Protein AF-A0A2R2MR54-F1 (afdb_monomer)

Solvent-accessible surface area (backbone atoms only — not comparable to full-atom values): 7241 Å² total; per-residue (Å²): 130,63,70,68,61,54,52,50,52,52,52,50,51,53,53,51,50,53,51,51,51,54,56,52,50,52,51,52,51,52,51,50,52,64,73,62,74,55,62,102,43,71,67,44,47,52,39,53,53,52,43,56,53,52,52,70,72,45,56,70,69,58,34,52,58,46,62,77,68,58,61,88,43,49,70,52,42,50,54,52,52,50,54,50,46,59,74,75,37,96,55,90,75,79,79,80,79,81,72,74,81,80,64,72,70,49,100,79,35,74,66,39,65,58,60,67,72,76,110

pLDDT: mean 78.17, std 18.73, range [39.69, 95.44]

Radius of gyration: 21.0 Å; Cα contacts (8 Å, |Δi|>4): 46; chains: 1; bounding box: 45×35×63 Å

Foldseek 3Di:
DDPVVVVVVVVVVVVVVVVVVVVVVVVVVVVVVVVLPFDPDPVQVVQVLVVVQVLVQDDPVLNVQCVVVVDSGPVSSVVSSVVVCVVPPVDDDPDPPPVPCPDDPDVVCPPVVVVVVVD

InterPro domains:
  IPR003309 SCAN domain [PF02023] (21-89)
  IPR038269 SCAN domain superfamily [G3DSA:1.10.4020.10] (17-88)

Secondary structure (DSSP, 8-state):
--HHHHHHHHHHHHHHHHHHHHHHHHHHHHHHHHHTT--SSHHHHHHHHHHHHHHHHS-HHHHHHHHHH--SSHHHHHHHHHHHHHHH-SS-----------TT--TT-TTHHHHTT--

Sequence (119 aa):
MPAEEANNYDNLKVALLKRYIVARMKRYYQRWKELSEVEDTVESLNDLIIREQFMSTCSNELSVFLKERKPRTVDEMTRLAEQYLEAHSGSPVKGRNNFRVEAFKGSDNVGADYLSRLC

Nearest PDB structures (foldseek):
  2fi2-assembly1_B  TM=7.101E-01  e=6.154E-01  Homo sapiens
  3lhr-assembly1_A  TM=8.355E-01  e=1.630E+00  Homo sapiens
  6r24-assembly1_A  TM=6.080E-01  e=6.556E+00  Saccharomyces cerevisiae S288C

Structure (mmCIF, N/CA/C/O backbone):
data_AF-A0A2R2MR54-F1
#
_entry.id   AF-A0A2R2MR54-F1
#
loop_
_atom_site.group_PDB
_atom_site.id
_atom_site.type_symbol
_atom_site.label_atom_id
_atom_site.label_alt_id
_atom_site.label_comp_id
_atom_site.label_asym_id
_atom_site.label_entity_id
_atom_site.label_seq_id
_atom_site.pdbx_PDB_ins_code
_atom_site.Cartn_x
_atom_site.Cartn_y
_atom_site.Cartn_z
_atom_site.occupancy
_atom_site.B_iso_or_equiv
_atom_site.auth_seq_id
_atom_site.auth_comp_id
_atom_site.auth_asym_id
_atom_site.auth_atom_id
_atom_site.pdbx_PDB_model_num
ATOM 1 N N . MET A 1 1 ? 19.431 -20.633 -42.067 1.00 59.00 1 MET A N 1
ATOM 2 C CA . MET A 1 1 ? 19.835 -19.672 -41.022 1.00 59.00 1 MET A CA 1
ATOM 3 C C . MET A 1 1 ? 20.685 -20.442 -40.020 1.00 59.00 1 MET A C 1
ATOM 5 O O . MET A 1 1 ? 20.200 -21.477 -39.567 1.00 59.00 1 MET A O 1
ATOM 9 N N . PRO A 1 2 ? 21.947 -20.058 -39.770 1.00 75.31 2 PRO A N 1
ATOM 10 C CA . PRO A 1 2 ? 22.819 -20.760 -38.828 1.00 75.31 2 PRO A CA 1
ATOM 11 C C . PRO A 1 2 ? 22.184 -20.778 -37.432 1.00 75.31 2 PRO A C 1
ATOM 13 O O . PRO A 1 2 ? 21.615 -19.777 -36.996 1.00 75.31 2 PRO A O 1
ATOM 16 N N . ALA A 1 3 ? 22.262 -21.910 -36.731 1.00 65.50 3 ALA A N 1
ATOM 17 C CA . ALA A 1 3 ? 21.629 -22.093 -35.420 1.00 65.50 3 ALA A CA 1
ATOM 18 C C . ALA A 1 3 ? 22.114 -21.078 -34.360 1.00 65.50 3 ALA A C 1
ATOM 20 O O . ALA A 1 3 ? 21.352 -20.698 -33.473 1.00 65.50 3 ALA A O 1
ATOM 21 N N . GLU A 1 4 ? 23.351 -20.586 -34.485 1.00 66.62 4 GLU A N 1
ATOM 22 C CA . GLU A 1 4 ? 23.921 -19.561 -33.601 1.00 66.62 4 GLU A CA 1
ATOM 23 C C . GLU A 1 4 ? 23.252 -18.186 -33.760 1.00 66.62 4 GLU A C 1
ATOM 25 O O . GLU A 1 4 ? 22.969 -17.517 -32.765 1.00 66.62 4 GLU A O 1
ATOM 30 N N . GLU A 1 5 ? 22.923 -17.778 -34.990 1.00 63.34 5 GLU A N 1
ATOM 31 C CA . GLU A 1 5 ? 22.239 -16.503 -35.258 1.00 63.34 5 GLU A CA 1
ATOM 32 C C . GLU A 1 5 ? 20.788 -16.520 -34.757 1.00 63.34 5 GLU A C 1
ATOM 34 O O . GLU A 1 5 ? 20.303 -15.524 -34.214 1.00 63.34 5 GLU A O 1
ATOM 39 N N . ALA A 1 6 ? 20.108 -17.668 -34.871 1.00 65.25 6 ALA A N 1
ATOM 40 C CA . ALA A 1 6 ? 18.762 -17.861 -34.330 1.00 65.25 6 ALA A CA 1
ATOM 41 C C . ALA A 1 6 ? 18.744 -17.766 -32.792 1.00 65.25 6 ALA A C 1
ATOM 43 O O . ALA A 1 6 ? 17.922 -17.046 -32.224 1.00 65.25 6 ALA A O 1
ATOM 44 N N . ASN A 1 7 ? 19.706 -18.412 -32.121 1.00 71.94 7 ASN A N 1
ATOM 45 C CA . ASN A 1 7 ? 19.845 -18.363 -30.664 1.00 71.94 7 ASN A CA 1
ATOM 46 C C . ASN A 1 7 ? 20.147 -16.937 -30.159 1.00 71.94 7 ASN A C 1
ATOM 48 O O . ASN A 1 7 ? 19.625 -16.506 -29.130 1.00 71.94 7 ASN A O 1
ATOM 52 N N . ASN A 1 8 ? 20.947 -16.157 -30.892 1.00 79.19 8 ASN A N 1
ATOM 53 C CA . ASN A 1 8 ? 21.204 -14.753 -30.554 1.00 79.19 8 ASN A CA 1
ATOM 54 C C . ASN A 1 8 ? 19.924 -13.894 -30.634 1.00 79.19 8 ASN A C 1
ATOM 56 O O . ASN A 1 8 ? 19.632 -13.102 -29.734 1.00 79.19 8 ASN A O 1
ATOM 60 N N . TYR A 1 9 ? 19.117 -14.092 -31.679 1.00 75.56 9 TYR A N 1
ATOM 61 C CA . TYR A 1 9 ? 17.858 -13.370 -31.863 1.00 75.56 9 TYR A CA 1
ATOM 62 C C . TYR A 1 9 ? 16.820 -13.686 -30.774 1.00 75.56 9 TYR A C 1
ATOM 64 O O . TYR A 1 9 ? 16.149 -12.777 -30.274 1.00 75.56 9 TYR A O 1
ATOM 72 N N . ASP A 1 10 ? 16.721 -14.945 -30.345 1.00 83.88 10 ASP A N 1
ATOM 73 C CA . ASP A 1 10 ? 15.809 -15.342 -29.268 1.00 83.88 10 ASP A CA 1
ATOM 74 C C . ASP A 1 10 ? 16.246 -14.789 -27.904 1.00 83.88 10 ASP A C 1
ATOM 76 O O . ASP A 1 10 ? 15.419 -14.267 -27.149 1.00 83.88 10 ASP A O 1
ATOM 80 N N . ASN A 1 11 ? 17.550 -14.771 -27.618 1.00 82.06 11 ASN A N 1
ATOM 81 C CA . ASN A 1 11 ? 18.078 -14.132 -26.409 1.00 82.06 11 ASN A CA 1
ATOM 82 C C . ASN A 1 11 ? 17.828 -12.614 -26.398 1.00 82.06 11 ASN A C 1
ATOM 84 O O . ASN A 1 11 ? 17.447 -12.049 -25.364 1.00 82.06 11 ASN A O 1
ATOM 88 N N . LEU A 1 12 ? 17.962 -11.954 -27.554 1.00 85.19 12 LEU A N 1
ATOM 89 C CA . LEU A 1 12 ? 17.653 -10.533 -27.701 1.00 85.19 12 LEU A CA 1
ATOM 90 C C . LEU A 1 12 ? 16.162 -10.251 -27.457 1.00 85.19 12 LEU A C 1
ATOM 92 O O . LEU A 1 12 ? 15.826 -9.322 -26.716 1.00 85.19 12 LEU A O 1
ATOM 96 N N . LYS A 1 13 ? 15.260 -11.073 -28.010 1.00 88.44 13 LYS A N 1
ATOM 97 C CA . LYS A 1 13 ? 13.812 -10.975 -27.752 1.00 88.44 13 LYS A CA 1
ATOM 98 C C . LYS A 1 13 ? 13.481 -11.119 -26.271 1.00 88.44 13 LYS A C 1
ATOM 100 O O . LYS A 1 13 ? 12.713 -10.315 -25.743 1.00 88.44 13 LYS A O 1
ATOM 105 N N . VAL A 1 14 ? 14.069 -12.103 -25.590 1.00 88.44 14 VAL A N 1
ATOM 106 C CA . VAL A 1 14 ? 13.858 -12.316 -24.150 1.00 88.44 14 VAL A CA 1
ATOM 107 C C . VAL A 1 14 ? 14.330 -11.101 -23.349 1.00 88.44 14 VAL A C 1
ATOM 109 O O . VAL A 1 14 ? 13.623 -10.641 -22.449 1.00 88.44 14 VAL A O 1
ATOM 112 N N . ALA A 1 15 ? 15.492 -10.534 -23.682 1.00 90.00 15 ALA A N 1
ATOM 113 C CA . ALA A 1 15 ? 16.002 -9.334 -23.022 1.00 90.00 15 ALA A CA 1
ATOM 114 C C . ALA A 1 15 ? 15.092 -8.111 -23.243 1.00 90.00 15 ALA A C 1
ATOM 116 O O . ALA A 1 15 ? 14.804 -7.371 -22.296 1.00 90.00 15 ALA A O 1
ATOM 117 N N . LEU A 1 16 ? 14.597 -7.912 -24.468 1.00 92.75 16 LEU A N 1
ATOM 118 C CA . LEU A 1 16 ? 13.656 -6.837 -24.796 1.00 92.75 16 LEU A CA 1
ATOM 119 C C . LEU A 1 16 ? 12.320 -7.006 -24.066 1.00 92.75 16 LEU A C 1
ATOM 121 O O . LEU A 1 16 ? 11.807 -6.037 -23.502 1.00 92.75 16 LEU A O 1
ATOM 125 N N . LEU A 1 17 ? 11.793 -8.230 -24.001 1.00 92.69 17 LEU A N 1
ATOM 126 C CA . LEU A 1 17 ? 10.567 -8.540 -23.268 1.00 92.69 17 LEU A CA 1
ATOM 127 C C . LEU A 1 17 ? 10.714 -8.223 -21.775 1.00 92.69 17 LEU A C 1
ATOM 129 O O . LEU A 1 17 ? 9.855 -7.555 -21.199 1.00 92.69 17 LEU A O 1
ATOM 133 N N . LYS A 1 18 ? 11.832 -8.624 -21.156 1.00 92.88 18 LYS A N 1
ATOM 134 C CA . LYS A 1 18 ? 12.133 -8.301 -19.751 1.00 92.88 18 LYS A CA 1
ATOM 135 C C . LYS A 1 18 ? 12.151 -6.788 -19.515 1.00 92.88 18 LYS A C 1
ATOM 137 O O . LYS A 1 18 ? 11.503 -6.302 -18.588 1.00 92.88 18 LYS A O 1
ATOM 142 N N . ARG A 1 19 ? 12.832 -6.026 -20.381 1.00 91.94 19 ARG A N 1
ATOM 143 C CA . ARG A 1 19 ? 12.868 -4.552 -20.302 1.00 91.94 19 ARG A CA 1
ATOM 144 C C . ARG A 1 19 ? 11.474 -3.937 -20.434 1.00 91.94 19 ARG A C 1
ATOM 146 O O . ARG A 1 19 ? 11.130 -3.042 -19.662 1.00 91.94 19 ARG A O 1
ATOM 153 N N . TYR A 1 20 ? 10.668 -4.428 -21.374 1.00 92.81 20 TYR A N 1
ATOM 154 C CA . TYR A 1 20 ? 9.295 -3.967 -21.576 1.00 92.81 20 TYR A CA 1
ATOM 155 C C . TYR A 1 20 ? 8.428 -4.179 -20.329 1.00 92.81 20 TYR A C 1
ATOM 157 O O . TYR A 1 20 ? 7.725 -3.256 -19.907 1.00 92.81 20 TYR A O 1
ATOM 165 N N . ILE A 1 21 ? 8.507 -5.362 -19.712 1.00 93.38 21 ILE A N 1
ATOM 166 C CA . ILE A 1 21 ? 7.742 -5.691 -18.502 1.00 93.38 21 ILE A CA 1
ATOM 167 C C . ILE A 1 21 ? 8.124 -4.749 -17.358 1.00 93.38 21 ILE A C 1
ATOM 169 O O . ILE A 1 21 ? 7.237 -4.152 -16.750 1.00 93.38 21 ILE A O 1
ATOM 173 N N . VAL A 1 22 ? 9.421 -4.529 -17.118 1.00 93.88 22 VAL A N 1
ATOM 174 C CA . VAL A 1 22 ? 9.887 -3.599 -16.073 1.00 93.88 22 VAL A CA 1
ATOM 175 C C . VAL A 1 22 ? 9.398 -2.173 -16.340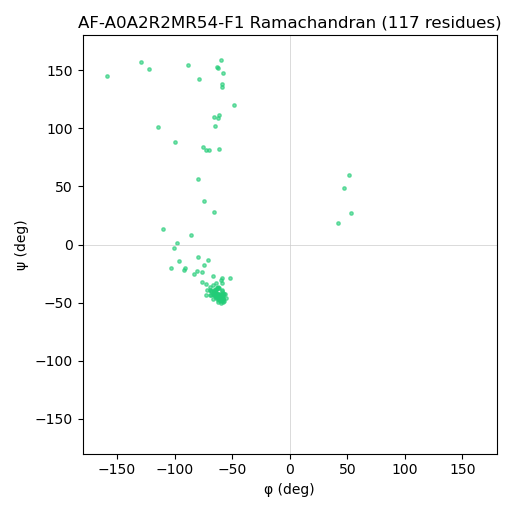 1.00 93.88 22 VAL A C 1
ATOM 177 O O . VAL A 1 22 ? 8.907 -1.507 -15.430 1.00 93.88 22 VAL A O 1
ATOM 180 N N . ALA A 1 23 ? 9.472 -1.697 -17.586 1.00 95.06 23 ALA A N 1
ATOM 181 C CA . ALA A 1 23 ? 8.953 -0.377 -17.945 1.00 95.06 23 ALA A CA 1
ATOM 182 C C . ALA A 1 23 ? 7.437 -0.269 -17.700 1.00 95.06 23 ALA A C 1
ATOM 184 O O . ALA A 1 23 ? 6.950 0.772 -17.259 1.00 95.06 23 ALA A O 1
ATOM 185 N N . ARG A 1 24 ? 6.685 -1.345 -17.956 1.00 94.19 24 ARG A N 1
ATOM 186 C CA . ARG A 1 24 ? 5.244 -1.406 -17.687 1.00 94.19 24 ARG A CA 1
ATOM 187 C C . ARG A 1 24 ? 4.941 -1.405 -16.187 1.00 94.19 24 ARG A C 1
ATOM 189 O O . ARG A 1 24 ? 4.075 -0.644 -15.768 1.00 94.19 24 ARG A O 1
ATOM 196 N N . MET A 1 25 ? 5.681 -2.176 -15.391 1.00 93.94 25 MET A N 1
ATOM 197 C CA . MET A 1 25 ? 5.564 -2.182 -13.927 1.00 93.94 25 MET A CA 1
ATOM 198 C C . MET A 1 25 ? 5.823 -0.794 -13.335 1.00 93.94 25 MET A C 1
ATOM 200 O O . MET A 1 25 ? 5.022 -0.318 -12.538 1.00 93.94 25 MET A O 1
ATOM 204 N N . LYS A 1 26 ? 6.874 -0.097 -13.793 1.00 91.88 26 LYS A N 1
ATOM 205 C CA . LYS A 1 26 ? 7.169 1.280 -13.361 1.00 91.88 26 LYS A CA 1
ATOM 206 C C . LYS A 1 26 ? 6.013 2.241 -13.640 1.00 91.88 26 LYS A C 1
ATOM 208 O O . LYS A 1 26 ? 5.663 3.034 -12.774 1.00 91.88 26 LYS A O 1
ATOM 213 N N . ARG A 1 27 ? 5.395 2.152 -14.824 1.00 93.31 27 ARG A N 1
ATOM 214 C CA . ARG A 1 27 ? 4.230 2.986 -15.169 1.00 93.31 27 ARG A CA 1
ATOM 215 C C . ARG A 1 27 ? 3.024 2.692 -14.281 1.00 93.31 27 ARG A C 1
ATOM 217 O O . ARG A 1 27 ? 2.350 3.626 -13.866 1.00 93.31 27 ARG A O 1
ATOM 224 N N . TYR A 1 28 ? 2.757 1.421 -13.986 1.00 91.75 28 TYR A N 1
ATOM 225 C CA . TYR A 1 28 ? 1.662 1.056 -13.088 1.00 91.75 28 TYR A CA 1
ATOM 226 C C . TYR A 1 28 ? 1.894 1.532 -11.662 1.00 91.75 28 TYR A C 1
ATOM 228 O O . TYR A 1 28 ? 0.982 2.099 -11.075 1.00 91.75 28 TYR A O 1
ATOM 236 N N . TYR A 1 29 ? 3.111 1.369 -11.147 1.00 90.75 29 TYR A N 1
ATOM 237 C CA . TYR A 1 29 ? 3.493 1.886 -9.838 1.00 90.75 29 TYR A CA 1
ATOM 238 C C . TYR A 1 29 ? 3.303 3.405 -9.752 1.00 90.75 29 TYR A C 1
ATOM 240 O O . TYR A 1 29 ? 2.635 3.887 -8.844 1.00 90.75 29 TYR A O 1
ATOM 248 N N . GLN A 1 30 ? 3.817 4.150 -10.736 1.00 90.62 30 GLN A N 1
ATOM 249 C CA . GLN A 1 30 ? 3.674 5.603 -10.781 1.00 90.62 30 GLN A CA 1
ATOM 250 C C . GLN A 1 30 ? 2.200 6.022 -10.812 1.00 90.62 30 GLN A C 1
ATOM 252 O O . GLN A 1 30 ? 1.779 6.878 -10.040 1.00 90.62 30 GLN A O 1
ATOM 257 N N . ARG A 1 31 ? 1.396 5.368 -11.657 1.00 91.38 31 ARG A N 1
ATOM 258 C CA . ARG A 1 31 ? -0.033 5.662 -11.756 1.00 91.38 31 ARG A CA 1
ATOM 259 C C . ARG A 1 31 ? -0.787 5.335 -10.468 1.00 91.38 31 ARG A C 1
ATOM 261 O O . ARG A 1 31 ? -1.676 6.084 -10.083 1.00 91.38 31 ARG A O 1
ATOM 268 N N . TRP A 1 32 ? -0.460 4.221 -9.823 1.00 91.88 32 TRP A N 1
ATOM 269 C CA . TRP A 1 32 ? -1.060 3.839 -8.549 1.00 91.88 32 TRP A CA 1
ATOM 270 C C . TRP A 1 32 ? -0.711 4.845 -7.448 1.00 91.88 32 TRP A C 1
ATOM 272 O O . TRP A 1 32 ? -1.612 5.301 -6.751 1.00 91.88 32 TRP A O 1
ATOM 282 N N . LYS A 1 33 ? 0.554 5.277 -7.366 1.00 89.94 33 LYS A N 1
ATOM 283 C CA . LYS A 1 33 ? 0.995 6.332 -6.444 1.00 89.94 33 LYS A CA 1
ATOM 284 C C . LYS A 1 33 ? 0.230 7.643 -6.6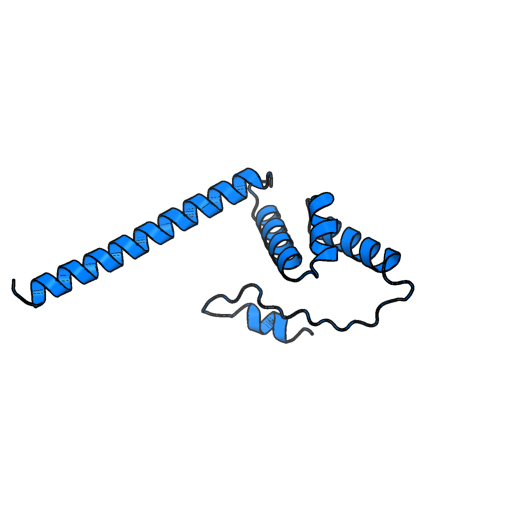68 1.00 89.94 33 LYS A C 1
ATOM 286 O O . LYS A 1 33 ? -0.292 8.203 -5.714 1.00 89.94 33 LYS A O 1
ATOM 291 N N . GLU A 1 34 ? 0.102 8.088 -7.920 1.00 89.94 34 GLU A N 1
ATOM 292 C CA . GLU A 1 34 ? -0.664 9.294 -8.282 1.00 89.94 34 GLU A CA 1
ATOM 293 C C . GLU A 1 34 ? -2.141 9.203 -7.878 1.00 89.94 34 GLU A C 1
ATOM 295 O O . GLU A 1 34 ? -2.698 10.159 -7.350 1.00 89.94 34 GLU A O 1
ATOM 300 N N . LEU A 1 35 ? -2.778 8.054 -8.123 1.00 88.94 35 LEU A N 1
ATOM 301 C CA . LEU A 1 35 ? -4.192 7.829 -7.804 1.00 88.94 35 LEU A CA 1
ATOM 302 C C . LEU A 1 35 ? -4.462 7.630 -6.311 1.00 88.94 35 LEU A C 1
ATOM 304 O O . LEU A 1 35 ? -5.611 7.721 -5.892 1.00 88.94 35 LEU A O 1
ATOM 308 N N . SER A 1 36 ? -3.430 7.322 -5.528 1.00 88.56 36 SER A N 1
ATOM 309 C CA . SER A 1 36 ? -3.568 7.100 -4.089 1.00 88.56 36 SER A CA 1
ATOM 310 C C . SER A 1 36 ? -3.649 8.404 -3.296 1.00 88.56 36 SER A C 1
ATOM 312 O O . SER A 1 36 ? -3.963 8.350 -2.111 1.00 88.56 36 SER A O 1
ATOM 314 N N . GLU A 1 37 ? -3.366 9.551 -3.929 1.00 87.69 37 GLU A N 1
ATOM 315 C CA . GLU A 1 37 ? -3.427 10.887 -3.312 1.00 87.69 37 GLU A CA 1
ATOM 316 C C . GLU A 1 37 ? -2.601 10.998 -2.012 1.00 87.69 37 GLU A C 1
ATOM 318 O O . GLU A 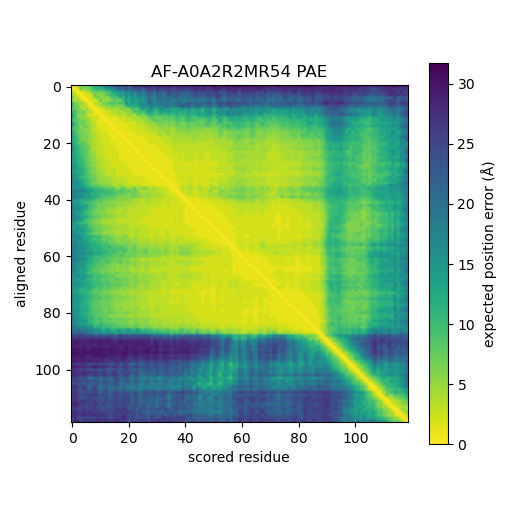1 37 ? -2.907 11.797 -1.129 1.00 87.69 37 GLU A O 1
ATOM 323 N N . VAL A 1 38 ? -1.549 10.182 -1.888 1.00 89.31 38 VAL A N 1
ATOM 324 C CA . VAL A 1 38 ? -0.623 10.202 -0.751 1.00 89.31 38 VAL A CA 1
ATOM 325 C C . VAL A 1 38 ? 0.508 11.195 -0.996 1.00 89.31 38 VAL A C 1
ATOM 327 O O . VAL A 1 38 ? 0.859 11.484 -2.143 1.00 89.31 38 VAL A O 1
ATOM 330 N N . GLU A 1 39 ? 1.103 11.708 0.079 1.00 90.56 39 GLU A N 1
ATOM 331 C CA . GLU A 1 39 ? 2.270 12.580 -0.033 1.00 90.56 39 GLU A CA 1
ATOM 332 C C . GLU A 1 39 ? 3.450 11.834 -0.673 1.00 90.56 39 GLU A C 1
ATOM 334 O O . GLU A 1 39 ? 3.589 10.615 -0.543 1.00 90.56 39 GLU A O 1
ATOM 339 N N . ASP A 1 40 ? 4.335 12.568 -1.353 1.00 89.69 40 ASP A N 1
ATOM 340 C CA . ASP A 1 40 ? 5.566 12.004 -1.915 1.00 89.69 40 ASP A CA 1
ATOM 341 C C . ASP A 1 40 ? 6.651 11.841 -0.836 1.00 89.69 40 ASP A C 1
ATOM 343 O O . ASP A 1 40 ? 7.743 12.404 -0.916 1.00 89.69 40 ASP A O 1
ATOM 347 N N . THR A 1 41 ? 6.307 11.101 0.217 1.00 94.31 41 THR A N 1
ATOM 348 C CA . THR A 1 41 ? 7.185 10.774 1.339 1.00 94.31 41 THR A CA 1
ATOM 349 C C . THR A 1 41 ? 7.310 9.263 1.485 1.00 94.31 41 THR A C 1
ATOM 351 O O . THR A 1 41 ? 6.415 8.496 1.114 1.00 94.31 41 THR A O 1
ATOM 354 N N . VAL A 1 42 ? 8.453 8.813 2.006 1.00 92.81 42 VAL A N 1
ATOM 355 C CA . VAL A 1 42 ? 8.710 7.381 2.222 1.00 92.81 42 VAL A CA 1
ATOM 356 C C . VAL A 1 42 ? 7.708 6.821 3.231 1.00 92.81 42 VAL A C 1
ATOM 358 O O . VAL A 1 42 ? 7.203 5.715 3.060 1.00 92.81 42 VAL A O 1
ATOM 361 N N . GLU A 1 43 ? 7.369 7.611 4.243 1.00 93.19 43 GLU A N 1
ATOM 362 C CA . GLU A 1 43 ? 6.409 7.293 5.292 1.00 93.19 43 GLU A CA 1
ATOM 363 C C . GLU A 1 43 ? 5.007 7.066 4.716 1.00 93.19 43 GLU A C 1
ATOM 365 O O . GLU A 1 43 ? 4.385 6.042 4.998 1.00 93.19 43 GLU A O 1
ATOM 370 N N . SER A 1 44 ? 4.541 7.964 3.843 1.00 91.50 44 SER A N 1
ATOM 371 C CA . SER A 1 44 ? 3.229 7.835 3.197 1.00 91.50 44 SER A CA 1
ATOM 372 C C . SER A 1 44 ? 3.163 6.650 2.237 1.00 91.50 44 SER A C 1
ATOM 374 O O . SER A 1 44 ? 2.134 5.979 2.136 1.00 91.50 44 SER A O 1
ATOM 376 N N . LEU A 1 45 ? 4.269 6.352 1.550 1.00 92.25 45 LEU A N 1
ATOM 377 C CA . LEU A 1 45 ? 4.371 5.158 0.717 1.00 92.25 45 LEU A CA 1
ATOM 378 C C . LEU A 1 45 ? 4.333 3.877 1.562 1.00 92.25 45 LEU A C 1
ATOM 380 O O . LEU A 1 45 ? 3.646 2.927 1.189 1.00 92.25 45 LEU A O 1
ATOM 384 N N . ASN A 1 46 ? 5.034 3.846 2.698 1.00 92.50 46 ASN A N 1
ATOM 385 C CA . ASN A 1 46 ? 5.008 2.708 3.618 1.00 92.50 46 ASN A CA 1
ATOM 386 C C . ASN A 1 46 ? 3.588 2.453 4.137 1.00 92.50 46 ASN A C 1
ATOM 388 O O . ASN A 1 46 ? 3.119 1.315 4.086 1.00 92.50 46 ASN A O 1
ATOM 392 N N . ASP A 1 47 ? 2.890 3.506 4.570 1.00 93.56 47 ASP A N 1
ATOM 393 C CA . ASP A 1 47 ? 1.494 3.427 5.010 1.00 93.56 47 ASP A CA 1
ATOM 394 C C . ASP A 1 47 ? 0.584 2.859 3.906 1.00 93.56 47 ASP A C 1
ATOM 396 O O . ASP A 1 47 ? -0.153 1.896 4.133 1.00 93.56 47 ASP A O 1
ATOM 400 N N . LEU A 1 48 ? 0.705 3.383 2.681 1.00 92.00 48 LEU A N 1
ATOM 401 C CA . LEU A 1 48 ? -0.061 2.925 1.523 1.00 92.00 48 LEU A CA 1
ATOM 402 C C . LEU A 1 48 ? 0.146 1.432 1.234 1.00 92.00 48 LEU A C 1
ATOM 404 O O . LEU A 1 48 ? -0.828 0.707 1.020 1.00 92.00 48 LEU A O 1
ATOM 408 N N . ILE A 1 49 ? 1.394 0.950 1.237 1.00 90.62 49 ILE A N 1
ATOM 409 C CA . ILE A 1 49 ? 1.663 -0.462 0.938 1.00 90.62 49 ILE A CA 1
ATOM 410 C C . ILE A 1 49 ? 1.120 -1.369 2.055 1.00 90.62 49 ILE A C 1
ATOM 412 O O . ILE A 1 49 ? 0.544 -2.421 1.762 1.00 90.62 49 ILE A O 1
ATOM 416 N N . ILE A 1 50 ? 1.257 -0.974 3.327 1.00 90.00 50 ILE A N 1
ATOM 417 C CA . ILE A 1 50 ? 0.712 -1.744 4.458 1.00 90.00 50 ILE A CA 1
ATOM 418 C C . ILE A 1 50 ? -0.815 -1.830 4.359 1.00 90.00 50 ILE A C 1
ATOM 420 O O . ILE A 1 50 ? -1.374 -2.915 4.541 1.00 90.00 50 ILE A O 1
ATOM 424 N N . ARG A 1 51 ? -1.487 -0.725 4.010 1.00 91.25 51 ARG A N 1
ATOM 425 C CA . ARG A 1 51 ? -2.940 -0.692 3.795 1.00 91.25 51 ARG A CA 1
ATOM 426 C C . ARG A 1 51 ? -3.392 -1.648 2.691 1.00 91.25 51 ARG A C 1
ATOM 428 O O . ARG A 1 51 ? -4.303 -2.440 2.925 1.00 91.25 51 ARG A O 1
ATOM 435 N N . GLU A 1 52 ? -2.754 -1.630 1.520 1.00 89.00 52 GLU A N 1
ATOM 436 C CA . GLU A 1 52 ? -3.087 -2.574 0.435 1.00 89.00 52 GLU A CA 1
ATOM 437 C C . GLU A 1 52 ? 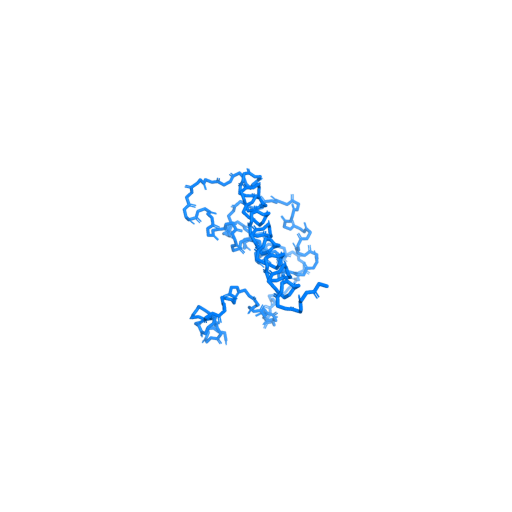-2.897 -4.031 0.868 1.00 89.00 52 GLU A C 1
ATOM 439 O O . GLU A 1 52 ? -3.743 -4.894 0.609 1.00 89.00 52 GLU A O 1
ATOM 444 N N . GLN A 1 53 ? -1.804 -4.311 1.580 1.00 85.75 53 GLN A N 1
ATOM 445 C CA . GLN A 1 53 ? -1.521 -5.662 2.037 1.00 85.75 53 GLN A CA 1
ATOM 446 C C . GLN A 1 53 ? -2.551 -6.139 3.065 1.00 85.75 53 GLN A C 1
ATOM 448 O O . GLN A 1 53 ? -3.036 -7.265 2.954 1.00 85.75 53 GLN A O 1
ATOM 453 N N . PHE A 1 54 ? -2.925 -5.297 4.028 1.00 85.38 54 PHE A N 1
ATOM 454 C CA . PHE A 1 54 ? -3.969 -5.615 5.003 1.00 85.38 54 PHE A CA 1
ATOM 455 C C . PHE A 1 54 ? -5.322 -5.864 4.322 1.00 85.38 54 PHE A C 1
ATOM 457 O O . PHE A 1 54 ? -6.006 -6.846 4.609 1.00 85.38 54 PHE A O 1
ATOM 464 N N . MET A 1 55 ? -5.683 -5.033 3.343 1.00 84.06 55 MET A N 1
ATOM 465 C CA . MET A 1 55 ? -6.912 -5.200 2.564 1.00 84.06 55 MET A CA 1
ATOM 466 C C . MET A 1 55 ? -6.979 -6.530 1.804 1.00 84.06 55 MET A C 1
ATOM 468 O O . MET A 1 55 ? -8.077 -7.058 1.605 1.00 84.06 55 MET A O 1
ATOM 472 N N . SER A 1 56 ? -5.827 -7.069 1.389 1.00 81.00 56 SER A N 1
ATOM 473 C CA . SER A 1 56 ? -5.726 -8.356 0.689 1.00 81.00 56 SER A CA 1
ATOM 474 C C . SER A 1 56 ? -5.889 -9.578 1.601 1.00 81.00 56 SER A C 1
ATOM 476 O O . SER A 1 56 ? -6.266 -10.646 1.122 1.00 81.00 56 SER A O 1
ATOM 478 N N . THR A 1 57 ? -5.622 -9.433 2.904 1.00 79.19 57 THR A N 1
ATOM 479 C CA . THR A 1 57 ? -5.716 -10.523 3.889 1.00 79.19 57 THR A CA 1
ATOM 480 C C . THR A 1 57 ? -7.046 -10.540 4.642 1.00 79.19 57 THR A C 1
ATOM 482 O O . THR A 1 57 ? -7.375 -11.540 5.282 1.00 79.19 57 THR A O 1
ATOM 485 N N . CYS A 1 58 ? -7.824 -9.457 4.565 1.00 81.50 58 CYS A N 1
ATOM 486 C CA . CYS A 1 58 ? -9.152 -9.363 5.162 1.00 81.50 58 CYS A CA 1
ATOM 487 C C . CYS A 1 58 ? -10.150 -10.361 4.551 1.00 81.50 58 CYS A C 1
ATOM 489 O O . CYS A 1 58 ? -10.075 -10.711 3.371 1.00 81.50 58 CYS A O 1
ATOM 491 N N . SER A 1 59 ? -11.157 -10.755 5.340 1.00 85.75 59 SER A N 1
ATOM 492 C CA . SER A 1 59 ? -12.341 -11.436 4.804 1.00 85.75 59 SER A CA 1
ATOM 493 C C . SER A 1 59 ? -13.051 -10.546 3.775 1.00 85.75 59 SER A C 1
ATOM 495 O O . SER A 1 59 ? -12.892 -9.324 3.773 1.00 85.75 59 SER A O 1
ATOM 497 N N . ASN A 1 60 ? -13.857 -11.148 2.894 1.00 87.31 60 ASN A N 1
ATOM 498 C CA . ASN A 1 60 ? -14.579 -10.403 1.859 1.00 87.31 60 ASN A CA 1
ATOM 499 C C . ASN A 1 60 ? -15.447 -9.284 2.468 1.00 87.31 60 ASN A C 1
ATOM 501 O O . ASN A 1 60 ? -15.358 -8.138 2.041 1.00 87.31 60 ASN A O 1
ATOM 505 N N . GLU A 1 61 ? -16.199 -9.597 3.523 1.00 89.94 61 GLU A N 1
ATOM 506 C CA . GLU A 1 61 ? -17.130 -8.670 4.175 1.00 89.94 61 GLU A CA 1
ATOM 507 C C . GLU A 1 61 ? -16.407 -7.474 4.816 1.00 89.94 61 GLU A C 1
ATOM 509 O O . GLU A 1 61 ? -16.780 -6.324 4.578 1.00 89.94 61 GLU A O 1
ATOM 514 N N . LEU A 1 62 ? -15.311 -7.725 5.543 1.00 89.44 62 LEU A N 1
ATOM 515 C CA . LEU A 1 62 ? -14.477 -6.664 6.110 1.00 89.44 62 LEU A CA 1
ATOM 516 C C . LEU A 1 62 ? -13.801 -5.833 5.005 1.00 89.44 62 LEU A C 1
ATOM 518 O O . LEU A 1 62 ? -13.734 -4.609 5.096 1.00 89.44 62 LEU A O 1
ATOM 522 N N . SER A 1 63 ? -13.346 -6.478 3.926 1.00 90.12 63 SER A N 1
ATOM 523 C CA . SER A 1 63 ? -12.760 -5.793 2.767 1.00 90.12 63 SER A CA 1
ATOM 524 C C . SER A 1 63 ? -13.768 -4.845 2.104 1.00 90.12 63 SER A C 1
ATOM 526 O O . SER A 1 63 ? -13.418 -3.715 1.766 1.00 90.12 63 SER A O 1
ATOM 528 N N . VAL A 1 64 ? -15.028 -5.259 1.939 1.00 93.38 64 VAL A N 1
ATOM 529 C CA . VAL A 1 64 ? -16.098 -4.390 1.417 1.00 93.38 64 VAL A CA 1
ATOM 530 C C . VAL A 1 64 ? -16.332 -3.208 2.358 1.00 93.38 64 VAL A C 1
ATOM 532 O O . VAL A 1 64 ? -16.267 -2.060 1.916 1.00 93.38 64 VAL A O 1
ATOM 535 N N . PHE A 1 65 ? -16.489 -3.468 3.658 1.00 94.62 65 PHE A N 1
ATOM 536 C CA . PHE A 1 65 ? -16.711 -2.433 4.672 1.00 94.62 65 PHE A CA 1
ATOM 537 C C . PHE A 1 65 ? -15.611 -1.358 4.697 1.00 94.62 65 PHE A C 1
ATOM 539 O O . PHE A 1 65 ? -15.903 -0.160 4.801 1.00 94.62 65 PHE A O 1
ATOM 546 N N . LEU A 1 66 ? -14.344 -1.774 4.596 1.00 94.50 66 LEU A N 1
ATOM 547 C CA . LEU A 1 66 ? -13.194 -0.868 4.578 1.00 94.50 66 LEU A CA 1
ATOM 548 C C . LEU A 1 66 ? -13.099 -0.094 3.253 1.00 94.50 66 LEU A C 1
ATOM 550 O O . LEU A 1 66 ? -12.818 1.105 3.265 1.00 94.50 66 LEU A O 1
ATOM 554 N N . LYS A 1 67 ? -13.392 -0.734 2.111 1.00 92.88 67 LYS A N 1
ATOM 555 C CA . LYS A 1 67 ? -13.408 -0.073 0.789 1.00 92.88 67 LYS A CA 1
ATOM 556 C C . LYS A 1 67 ? -14.443 1.040 0.696 1.00 92.88 67 LYS A C 1
ATOM 558 O O . LYS A 1 67 ? -14.173 2.061 0.068 1.00 92.88 67 LYS A O 1
ATOM 563 N N . GLU A 1 68 ? -15.602 0.865 1.324 1.00 95.31 68 GLU A N 1
ATOM 564 C CA . GLU A 1 68 ? -16.643 1.897 1.381 1.00 95.31 68 GLU A CA 1
ATOM 565 C C . GLU A 1 68 ? -16.184 3.145 2.144 1.00 95.31 68 GLU A C 1
ATOM 567 O O . GLU A 1 68 ? -16.558 4.261 1.785 1.00 95.31 68 GLU A O 1
ATOM 572 N N . ARG A 1 69 ? -15.344 2.966 3.170 1.00 94.94 69 ARG A N 1
ATOM 573 C CA . ARG A 1 69 ? -14.879 4.043 4.060 1.00 94.94 69 ARG A CA 1
ATOM 574 C C . ARG A 1 69 ? -13.587 4.712 3.608 1.00 94.94 69 ARG A C 1
ATOM 576 O O . ARG A 1 69 ? -13.342 5.844 4.004 1.00 94.94 69 ARG A O 1
ATOM 583 N N . LYS A 1 70 ? -12.803 4.050 2.750 1.00 92.81 70 LYS A N 1
ATOM 584 C CA . LYS A 1 70 ? -11.557 4.571 2.156 1.00 92.81 70 LYS A CA 1
ATOM 585 C C . LYS A 1 70 ? -10.572 5.128 3.206 1.00 92.81 70 LYS A C 1
ATOM 587 O O . LYS A 1 70 ? -10.214 6.305 3.123 1.00 92.81 70 LYS A O 1
ATOM 592 N N . PRO A 1 71 ? -10.115 4.303 4.168 1.00 93.94 71 PRO A N 1
ATOM 593 C CA . PRO A 1 71 ? -9.157 4.744 5.176 1.00 93.94 71 PRO A CA 1
ATOM 594 C C . PRO A 1 71 ? -7.862 5.253 4.534 1.00 93.94 71 PRO A C 1
ATOM 596 O O . PRO A 1 71 ? -7.309 4.626 3.616 1.00 93.94 71 PRO A O 1
ATOM 599 N N . ARG A 1 72 ? -7.380 6.389 5.034 1.00 91.88 72 ARG A N 1
ATOM 600 C CA . ARG A 1 72 ? -6.196 7.093 4.524 1.00 91.88 72 ARG A CA 1
ATOM 601 C C . ARG A 1 72 ? -4.912 6.687 5.228 1.00 91.88 72 ARG A C 1
ATOM 603 O O . ARG A 1 72 ? -3.853 6.852 4.636 1.00 91.88 72 ARG A O 1
ATOM 610 N N . THR A 1 73 ? -5.020 6.144 6.439 1.00 94.19 73 THR A N 1
ATOM 611 C CA . THR A 1 73 ? -3.885 5.673 7.240 1.00 94.19 73 THR A CA 1
ATOM 612 C C . THR A 1 73 ? -4.108 4.256 7.751 1.00 94.19 73 THR A C 1
ATOM 614 O O . THR A 1 73 ? -5.250 3.789 7.862 1.00 94.19 73 THR A O 1
ATOM 617 N N . VAL A 1 74 ? -3.021 3.552 8.063 1.00 93.69 74 VAL A N 1
ATOM 618 C CA . VAL A 1 74 ? -3.074 2.230 8.702 1.00 93.69 74 VAL A CA 1
ATOM 619 C C . VAL A 1 74 ? -3.837 2.305 10.026 1.00 93.69 74 VAL A C 1
ATOM 621 O O . VAL A 1 74 ? -4.700 1.467 10.264 1.00 93.69 74 VAL A O 1
ATOM 624 N N . ASP A 1 75 ? -3.599 3.337 10.840 1.00 94.00 75 ASP A N 1
ATOM 625 C CA . ASP A 1 75 ? -4.295 3.537 12.121 1.00 94.00 75 ASP A CA 1
ATOM 626 C C . ASP A 1 75 ? -5.808 3.726 11.960 1.00 94.00 75 ASP A C 1
ATOM 628 O O . ASP A 1 75 ? -6.601 3.270 12.783 1.00 94.00 75 ASP A O 1
ATOM 632 N N . GLU A 1 76 ? -6.241 4.423 10.911 1.00 95.38 76 GLU A N 1
ATOM 633 C CA . GLU A 1 76 ? -7.664 4.560 10.613 1.00 95.38 76 GLU A CA 1
ATOM 634 C C . GLU A 1 76 ? -8.255 3.219 10.160 1.00 95.38 76 GLU A C 1
ATOM 636 O O . GLU A 1 76 ? -9.331 2.823 10.610 1.00 95.38 76 GLU A O 1
ATOM 641 N N . MET A 1 77 ? -7.534 2.493 9.301 1.00 94.69 77 MET A N 1
ATOM 642 C CA . MET A 1 77 ? -7.944 1.182 8.803 1.00 94.69 77 MET A CA 1
ATOM 643 C C . MET A 1 77 ? -8.105 0.157 9.932 1.00 94.69 77 MET A C 1
ATOM 645 O O . MET A 1 77 ? -9.097 -0.576 9.941 1.00 94.69 77 MET A O 1
ATOM 649 N N . THR A 1 78 ? -7.174 0.115 10.888 1.00 93.06 78 THR A N 1
ATOM 650 C CA . THR A 1 78 ? -7.238 -0.799 12.039 1.00 93.06 78 THR A CA 1
ATOM 651 C C . THR A 1 78 ? -8.408 -0.458 12.952 1.00 93.06 78 THR A C 1
ATOM 653 O O . THR A 1 78 ? -9.205 -1.345 13.253 1.00 93.06 78 THR A O 1
ATOM 656 N N . ARG A 1 79 ? -8.603 0.822 13.294 1.00 94.75 79 ARG A N 1
ATOM 657 C CA . ARG A 1 79 ? -9.754 1.271 14.101 1.00 94.75 79 ARG A CA 1
ATOM 658 C C . ARG A 1 79 ? -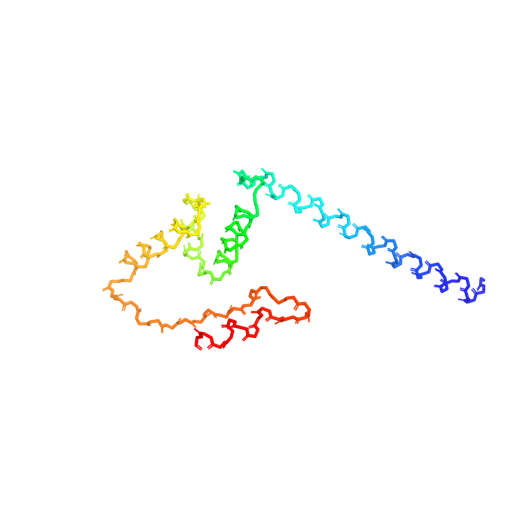11.093 0.912 13.460 1.00 94.75 79 ARG A C 1
ATOM 660 O O . ARG A 1 79 ? -12.016 0.480 14.144 1.00 94.75 79 ARG A O 1
ATOM 667 N N . LEU A 1 80 ? -11.217 1.077 12.144 1.00 95.44 80 LEU A N 1
ATOM 668 C CA . LEU A 1 80 ? -12.428 0.690 11.418 1.00 95.44 80 LEU A CA 1
ATOM 669 C C . LEU A 1 80 ? -12.646 -0.827 11.433 1.00 95.44 80 LEU A C 1
ATOM 671 O O . LEU A 1 80 ? -13.784 -1.278 11.567 1.00 95.44 80 LEU A O 1
ATOM 675 N N . ALA A 1 81 ? -11.578 -1.614 11.313 1.00 91.94 81 ALA A N 1
ATOM 676 C CA . ALA A 1 81 ? -11.666 -3.066 11.407 1.00 91.94 81 ALA A CA 1
ATOM 677 C C . ALA A 1 81 ? -12.088 -3.527 12.812 1.00 91.94 81 ALA A C 1
ATOM 679 O O . ALA A 1 81 ? -12.935 -4.412 12.928 1.00 91.94 81 ALA A O 1
ATOM 680 N N . GLU A 1 82 ? -11.568 -2.900 13.868 1.00 89.75 82 GLU A N 1
ATOM 681 C CA . GLU A 1 82 ? -11.988 -3.142 15.255 1.00 89.75 82 GLU A CA 1
ATOM 682 C C . GLU A 1 82 ? -13.482 -2.845 15.442 1.00 89.75 82 GLU A C 1
ATOM 684 O O . GLU A 1 82 ? -14.227 -3.717 15.885 1.00 89.75 82 GLU A O 1
ATOM 689 N N . GLN A 1 83 ? -13.951 -1.673 14.997 1.00 92.12 83 GLN A N 1
ATOM 690 C CA . GLN A 1 83 ? -15.373 -1.300 15.050 1.00 92.12 83 GLN A CA 1
ATOM 691 C C . GLN A 1 83 ? -16.269 -2.279 14.284 1.00 92.12 83 GLN A C 1
ATOM 693 O O . GLN A 1 83 ? -17.367 -2.614 14.734 1.00 92.12 83 GLN A O 1
ATOM 698 N N . TYR A 1 84 ? -15.817 -2.742 13.115 1.00 91.81 84 TYR A N 1
ATOM 699 C CA . TYR A 1 84 ? -16.537 -3.750 12.345 1.00 91.81 84 TYR A CA 1
ATOM 700 C C . TYR A 1 84 ? -16.692 -5.042 13.149 1.00 91.81 84 TYR A C 1
ATOM 702 O O . TYR A 1 84 ? -17.800 -5.574 13.247 1.00 91.81 84 TYR A O 1
ATOM 710 N N . LEU A 1 85 ? -15.604 -5.524 13.751 1.00 88.88 85 LEU A N 1
ATOM 711 C CA . LEU A 1 85 ? -15.617 -6.734 14.565 1.00 88.88 85 LEU A CA 1
ATOM 712 C C . LEU A 1 85 ? -16.522 -6.577 15.789 1.00 88.88 85 LEU A C 1
ATOM 714 O O . LEU A 1 85 ? -17.353 -7.450 16.020 1.00 88.88 85 LEU A O 1
ATOM 718 N N . GLU A 1 86 ? -16.439 -5.473 16.527 1.00 87.12 86 GLU A N 1
ATOM 719 C CA . GLU A 1 86 ? -17.307 -5.216 17.688 1.00 87.12 86 GLU A CA 1
ATOM 720 C C . GLU A 1 86 ? -18.800 -5.219 17.321 1.00 87.12 86 GLU A C 1
ATOM 722 O O . GLU A 1 86 ? -19.624 -5.754 18.063 1.00 87.12 86 GLU A O 1
ATOM 727 N N . ALA A 1 87 ? -19.155 -4.664 16.158 1.00 87.88 87 ALA A N 1
ATOM 728 C CA . ALA A 1 87 ? -20.541 -4.600 15.700 1.00 87.88 87 ALA A CA 1
ATOM 729 C C . ALA A 1 87 ? -21.082 -5.942 15.170 1.00 87.88 87 ALA A C 1
ATOM 731 O O . ALA A 1 87 ? -22.278 -6.208 15.291 1.00 87.88 87 ALA A O 1
ATOM 732 N N . HIS A 1 88 ? -20.227 -6.780 14.570 1.00 82.19 88 HIS A N 1
ATOM 733 C CA . HIS A 1 88 ? -20.642 -8.019 13.890 1.00 82.19 88 HIS A CA 1
ATOM 734 C C . HIS A 1 88 ? -20.371 -9.289 14.707 1.00 82.19 88 HIS A C 1
ATOM 736 O O . HIS A 1 88 ? -21.000 -10.321 14.476 1.00 82.19 88 HIS A O 1
ATOM 742 N N . SER A 1 89 ? -19.470 -9.228 15.687 1.00 66.25 89 SER A N 1
ATOM 743 C CA . SER A 1 89 ? -19.219 -10.304 16.641 1.00 66.25 89 SER A CA 1
ATOM 744 C C . SER A 1 89 ? -19.624 -9.826 18.031 1.0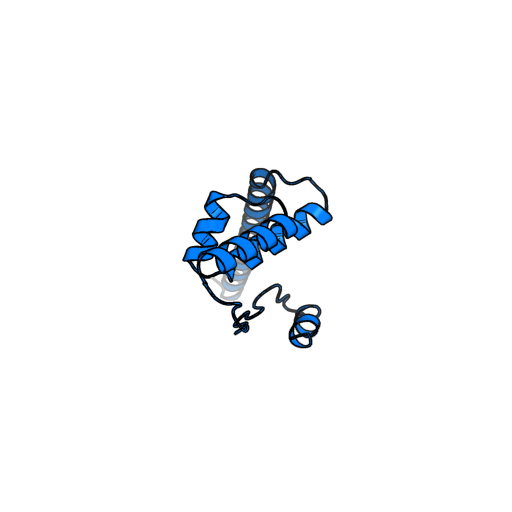0 66.25 89 SER A C 1
ATOM 746 O O . SER A 1 89 ? -18.900 -9.091 18.688 1.00 66.25 89 SER A O 1
ATOM 748 N N . GLY A 1 90 ? -20.801 -10.243 18.507 1.00 55.53 90 GLY A N 1
ATOM 749 C CA . GLY A 1 90 ? -21.312 -9.914 19.849 1.00 55.53 90 GLY A CA 1
ATOM 750 C C . GLY A 1 90 ? -20.502 -10.524 21.010 1.00 55.53 90 GLY A C 1
ATOM 751 O O . GLY A 1 90 ? -21.063 -10.865 22.049 1.00 55.53 90 GLY A O 1
ATOM 752 N N . SER A 1 91 ? -19.205 -10.777 20.834 1.00 50.06 91 SER A N 1
ATOM 753 C CA . SER A 1 91 ? -18.283 -11.383 21.798 1.00 50.06 91 SER A CA 1
ATOM 754 C C . SER A 1 91 ? -16.844 -11.009 21.418 1.00 50.06 91 SER A C 1
ATOM 756 O O . SER A 1 91 ? -16.542 -11.008 20.225 1.00 50.06 91 SER A O 1
ATOM 758 N N . PRO A 1 92 ? -15.919 -10.788 22.373 1.00 48.62 92 PRO A N 1
ATOM 759 C CA . PRO A 1 92 ? -14.512 -10.577 22.047 1.00 48.62 92 PRO A CA 1
ATOM 760 C C . PRO A 1 92 ? -13.977 -11.837 21.360 1.00 48.62 92 PRO A C 1
ATOM 762 O O . PRO A 1 92 ? -13.888 -12.905 21.977 1.00 48.62 92 PRO A O 1
ATOM 765 N N . VAL A 1 93 ? -13.669 -11.748 20.068 1.00 52.19 93 VAL A N 1
ATOM 766 C CA . VAL A 1 93 ? -13.162 -12.885 19.298 1.00 52.19 93 VAL A CA 1
ATOM 767 C C . VAL A 1 93 ? -11.793 -13.269 19.857 1.00 52.19 93 VAL A C 1
ATOM 769 O O . VAL A 1 93 ? -10.810 -12.553 19.684 1.00 52.19 93 VAL A O 1
ATOM 772 N N . LYS A 1 94 ? -11.706 -14.427 20.526 1.00 46.88 94 LYS A N 1
ATOM 773 C CA . LYS A 1 94 ? -10.421 -15.085 20.793 1.00 46.88 94 LYS A CA 1
ATOM 774 C C . LYS A 1 94 ? -9.800 -15.440 19.445 1.00 46.88 94 LYS A C 1
ATOM 776 O O . LYS A 1 94 ? -10.303 -16.313 18.738 1.00 46.88 94 LYS A O 1
ATOM 781 N N . GLY A 1 95 ? -8.740 -14.714 19.102 1.00 48.47 95 GLY A N 1
ATOM 782 C CA . GLY A 1 95 ? -8.072 -14.761 17.812 1.00 48.47 95 GLY A CA 1
ATOM 783 C C . GLY A 1 95 ? -7.774 -16.179 17.338 1.00 48.47 95 GLY A C 1
ATOM 784 O O . GLY A 1 95 ? -6.998 -16.915 17.946 1.00 48.47 95 GLY A O 1
ATOM 785 N N . ARG A 1 96 ? -8.339 -16.536 16.186 1.00 43.62 96 ARG A N 1
ATOM 786 C CA . ARG A 1 96 ? -7.626 -17.378 15.229 1.00 43.62 96 ARG A CA 1
ATOM 787 C C . ARG A 1 96 ? -7.075 -16.453 14.164 1.00 43.62 96 ARG A C 1
ATOM 789 O O . ARG A 1 96 ? -7.716 -16.204 13.148 1.00 43.62 96 ARG A O 1
ATOM 796 N N . ASN A 1 97 ? -5.876 -15.947 14.427 1.00 47.44 97 ASN A N 1
ATOM 797 C CA . ASN A 1 97 ? -5.077 -15.253 13.434 1.00 47.44 97 ASN A CA 1
ATOM 798 C C . ASN A 1 97 ? -4.599 -16.291 12.413 1.00 47.44 97 ASN A C 1
ATOM 800 O O . ASN A 1 97 ? -3.459 -16.736 12.454 1.00 47.44 97 ASN A O 1
ATOM 804 N N . ASN A 1 98 ? -5.448 -16.643 11.447 1.00 45.25 98 ASN A N 1
ATOM 805 C CA . ASN A 1 98 ? -4.977 -17.188 10.171 1.00 45.25 98 ASN A CA 1
ATOM 806 C C . ASN A 1 98 ? -4.383 -16.054 9.308 1.00 45.25 98 ASN A C 1
ATOM 808 O O . ASN A 1 98 ? -4.552 -16.031 8.090 1.00 45.25 98 ASN A O 1
ATOM 812 N N . PHE A 1 99 ? -3.686 -15.098 9.934 1.00 47.88 99 PHE A N 1
ATOM 813 C CA . PHE A 1 99 ? -2.888 -14.104 9.237 1.00 47.88 99 PHE A CA 1
ATOM 814 C C . PHE A 1 99 ? -1.655 -14.831 8.707 1.00 47.88 99 PHE A C 1
ATOM 816 O O . PHE A 1 99 ? -0.589 -14.842 9.320 1.00 47.88 99 PHE A O 1
ATOM 823 N N . ARG A 1 100 ? -1.806 -15.512 7.568 1.00 46.03 100 ARG A N 1
ATOM 824 C CA . ARG A 1 100 ? -0.643 -15.886 6.772 1.00 46.03 100 ARG A CA 1
ATOM 825 C C . ARG A 1 100 ? -0.045 -14.570 6.299 1.00 46.03 100 ARG A C 1
ATOM 827 O O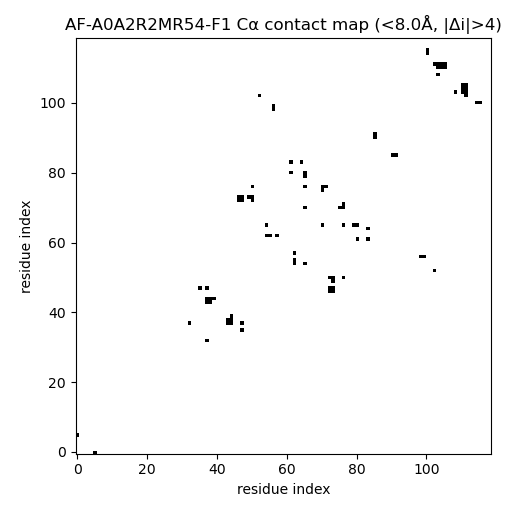 . ARG A 1 100 ? -0.565 -13.949 5.375 1.00 46.03 100 ARG A O 1
ATOM 834 N N . VAL A 1 101 ? 1.034 -14.144 6.956 1.00 49.91 101 VAL A N 1
ATOM 835 C CA . VAL A 1 101 ? 1.948 -13.132 6.426 1.00 49.91 101 VAL A CA 1
ATOM 836 C C . VAL A 1 101 ? 2.537 -13.714 5.138 1.00 49.91 101 VAL A C 1
ATOM 838 O O . VAL A 1 101 ? 3.609 -14.311 5.117 1.00 49.91 101 VAL A O 1
ATOM 841 N N . GLU A 1 102 ? 1.807 -13.602 4.035 1.00 48.94 102 GLU A N 1
ATOM 842 C CA . GLU A 1 102 ? 2.368 -13.790 2.694 1.00 48.94 102 GLU A CA 1
ATOM 843 C C . GLU A 1 102 ? 2.987 -12.482 2.175 1.00 48.94 102 GLU A C 1
ATOM 845 O O . GLU A 1 102 ? 3.403 -12.401 1.023 1.00 48.94 102 GLU A O 1
ATOM 850 N N . ALA A 1 103 ? 3.069 -11.466 3.041 1.00 51.59 103 ALA A N 1
ATOM 851 C CA . ALA A 1 103 ? 3.550 -10.125 2.756 1.00 51.59 103 ALA A CA 1
ATOM 852 C C . ALA A 1 103 ? 5.082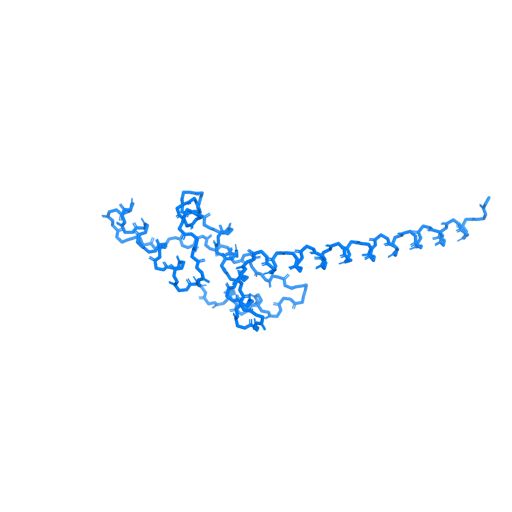 -10.029 2.705 1.00 51.59 103 ALA A C 1
ATOM 854 O O . ALA A 1 103 ? 5.789 -10.639 3.505 1.00 51.59 103 ALA A O 1
ATOM 855 N N . PHE A 1 104 ? 5.560 -9.207 1.764 1.00 53.59 104 PHE A N 1
ATOM 856 C CA . PHE A 1 104 ? 6.955 -8.810 1.532 1.00 53.59 104 PHE A CA 1
ATOM 857 C C . PHE A 1 104 ? 7.981 -9.946 1.523 1.00 53.59 104 PHE A C 1
ATOM 859 O O . PHE A 1 104 ? 9.058 -9.850 2.112 1.00 53.59 104 PHE A O 1
ATOM 866 N N . LYS A 1 105 ? 7.695 -11.010 0.771 1.00 49.81 105 LYS A N 1
ATOM 867 C CA . LYS A 1 105 ? 8.736 -11.968 0.393 1.00 49.81 105 LYS A CA 1
ATOM 868 C C . LYS A 1 105 ? 9.604 -11.365 -0.710 1.00 49.81 105 LYS A C 1
ATOM 870 O O . LYS A 1 105 ? 9.358 -11.576 -1.896 1.00 49.81 105 LYS A O 1
ATOM 875 N N . GLY A 1 106 ? 10.602 -10.568 -0.329 1.00 46.75 106 GLY A N 1
ATOM 876 C CA . GLY A 1 106 ? 11.741 -10.323 -1.216 1.00 46.75 106 GLY A CA 1
ATOM 877 C C . GLY A 1 106 ? 12.391 -11.666 -1.562 1.00 46.75 106 GLY A C 1
ATOM 878 O O . GLY A 1 106 ? 12.380 -12.565 -0.727 1.00 46.75 106 GLY A O 1
ATOM 879 N N . SER A 1 107 ? 12.965 -11.839 -2.755 1.00 48.69 107 SER A N 1
ATOM 880 C CA . SER A 1 107 ? 13.682 -13.083 -3.104 1.00 48.69 107 SER A CA 1
ATOM 881 C C . SER A 1 107 ? 14.734 -13.473 -2.057 1.00 48.69 107 SER A C 1
ATOM 883 O O . SER A 1 107 ? 14.965 -14.658 -1.832 1.00 48.69 107 SER A O 1
ATOM 885 N N . ASP A 1 108 ? 15.281 -12.469 -1.366 1.00 59.38 108 ASP A N 1
ATOM 886 C CA . ASP A 1 108 ? 16.334 -12.605 -0.361 1.00 59.38 108 ASP A CA 1
ATOM 887 C C . ASP A 1 108 ? 15.782 -12.617 1.084 1.00 59.38 108 ASP A C 1
ATOM 889 O O . ASP A 1 108 ? 16.552 -12.712 2.030 1.00 59.38 108 ASP A O 1
ATOM 893 N N . ASN A 1 109 ? 14.451 -12.532 1.257 1.00 53.09 109 ASN A N 1
ATOM 894 C CA . ASN A 1 109 ? 13.642 -12.805 2.464 1.00 53.09 109 ASN A CA 1
ATOM 895 C C . ASN A 1 109 ? 14.150 -12.316 3.841 1.00 53.09 109 ASN A C 1
ATOM 897 O O . ASN A 1 109 ? 13.622 -12.757 4.862 1.00 53.09 109 ASN A O 1
ATOM 901 N N . VAL A 1 110 ? 15.082 -11.363 3.916 1.00 56.16 110 VAL A N 1
ATOM 902 C CA . VAL A 1 110 ? 15.663 -10.912 5.198 1.00 56.16 110 VAL A CA 1
ATOM 903 C C . VAL A 1 110 ? 14.591 -10.372 6.163 1.00 56.16 110 VAL A C 1
ATOM 905 O O . VAL A 1 110 ? 14.683 -10.573 7.369 1.00 56.16 110 VAL A O 1
ATOM 908 N N . GLY A 1 111 ? 13.531 -9.742 5.639 1.00 43.88 111 GLY A N 1
ATOM 909 C CA . GLY A 1 111 ? 12.407 -9.231 6.438 1.00 43.88 111 GLY A CA 1
ATOM 910 C C . GLY A 1 111 ? 11.327 -10.266 6.790 1.00 43.88 111 GLY A C 1
ATOM 911 O O . GLY A 1 111 ? 10.654 -10.120 7.809 1.00 43.88 111 GLY A O 1
ATOM 912 N N . ALA A 1 112 ? 11.169 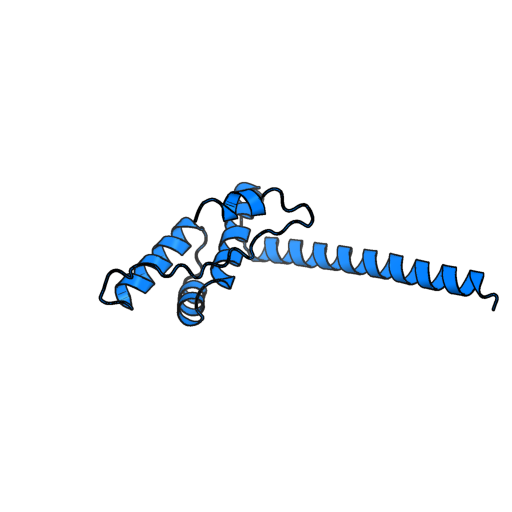-11.327 5.991 1.00 45.44 112 ALA A N 1
ATOM 913 C CA . ALA A 1 112 ? 10.143 -12.347 6.221 1.00 45.44 112 ALA A CA 1
ATOM 914 C C . ALA A 1 112 ? 10.482 -13.243 7.427 1.00 45.44 112 ALA A C 1
ATOM 916 O O . ALA A 1 112 ? 9.578 -13.614 8.173 1.00 45.44 112 ALA A O 1
ATOM 917 N N . ASP A 1 113 ? 11.774 -13.518 7.660 1.00 50.41 113 ASP A N 1
ATOM 918 C CA . ASP A 1 113 ? 12.263 -14.298 8.813 1.00 50.41 113 ASP A CA 1
ATOM 919 C C . ASP A 1 113 ? 12.032 -13.575 10.160 1.00 50.41 113 ASP A C 1
ATOM 921 O O . ASP A 1 113 ? 11.826 -14.216 11.191 1.00 50.41 113 ASP A O 1
ATOM 925 N N . TYR A 1 114 ? 11.981 -12.236 10.160 1.00 47.28 114 TYR A N 1
ATOM 926 C CA . TYR A 1 114 ? 11.683 -11.444 11.361 1.00 47.28 114 TYR A CA 1
ATOM 927 C C . TYR A 1 114 ? 10.210 -11.534 11.780 1.00 47.28 114 TYR A C 1
ATOM 929 O O . TYR A 1 114 ? 9.914 -11.701 12.962 1.00 47.28 114 TYR A O 1
ATOM 937 N N . LEU A 1 115 ? 9.280 -11.453 10.825 1.00 41.28 115 LEU A N 1
ATOM 938 C CA . LEU A 1 115 ? 7.843 -11.447 11.125 1.00 41.28 115 LEU A CA 1
ATOM 939 C C . LEU A 1 115 ? 7.274 -12.850 11.377 1.00 41.28 115 LEU A C 1
ATOM 941 O O . LEU A 1 115 ? 6.283 -12.978 12.088 1.00 41.28 115 LEU A O 1
ATOM 945 N N . SER A 1 116 ? 7.921 -13.910 10.881 1.00 49.16 116 SER A N 1
ATOM 946 C CA . SER A 1 116 ? 7.542 -15.297 11.196 1.00 49.16 116 SER A CA 1
ATOM 947 C C . SER A 1 116 ? 7.865 -15.734 12.628 1.00 49.16 116 SER A C 1
ATOM 949 O O . SER A 1 116 ? 7.393 -16.783 13.054 1.00 49.16 116 SER A O 1
ATOM 951 N N . ARG A 1 117 ? 8.681 -14.967 13.365 1.00 46.22 117 ARG A N 1
ATOM 952 C CA . ARG A 1 117 ? 9.093 -15.277 14.748 1.00 46.22 117 ARG A CA 1
ATOM 953 C C . ARG A 1 117 ? 8.313 -14.495 15.812 1.00 46.22 117 ARG A C 1
ATOM 955 O O . ARG A 1 117 ? 8.566 -14.685 16.997 1.00 46.22 117 ARG A O 1
ATOM 962 N N . LEU A 1 118 ? 7.411 -13.601 15.398 1.00 39.94 118 LEU A N 1
ATOM 963 C CA . LEU A 1 118 ? 6.664 -12.689 16.277 1.00 39.94 118 LEU A CA 1
ATOM 964 C C . LEU A 1 118 ? 5.166 -13.031 16.390 1.00 39.94 118 LEU A C 1
ATOM 966 O O . LEU A 1 118 ? 4.391 -12.222 16.896 1.00 39.94 118 LEU A O 1
ATOM 970 N N . CYS A 1 119 ? 4.754 -14.219 15.946 1.00 39.69 119 CYS A N 1
ATOM 971 C CA . CYS A 1 119 ? 3.423 -14.783 16.182 1.00 39.69 119 CYS A CA 1
ATOM 972 C C . CYS A 1 119 ? 3.549 -16.195 16.750 1.00 39.69 119 CYS A C 1
ATOM 974 O O . CYS A 1 119 ? 4.329 -16.983 16.169 1.00 39.69 119 CYS A O 1
#

Organism: Lingula anatina (NCBI:txid7574)

Mean predicted aligned error: 10.95 Å